Protein AF-A0A925GCM4-F1 (afdb_monomer_lite)

Sequence (180 aa):
MIRFHQLILAVLLLAPFASIGQNNTKLWYKKPAKVWTEALPVGNGRLGAMIFGGVNEELIQLNEGTYWTGGPVRTNVNPKAYENLLLAREALFKDENYIQANEYAKKMQGYYSESYLPLGDLMISQKFQASEPTAYYRDLDIKDAISTTRFTIDGTEFTRQIISSAPDQVIVIRLTASKP

Radius of gyration: 29.9 Å; chains: 1; bounding box: 63×82×67 Å

Foldseek 3Di:
DDDPPPVVVPPVPPPPPPPPPPPAQKDKDQDFAPDQVPFDWADQVAKIWTWRQDDQKTKIWIFGNPAWDDDDDDPCQQPCLVVLPVVLVCCVPPVVNNVRSVVSNVSNDGDDDIDGDGPGMDMDGHDDPPFDWPPWMWIQRNVVRKTKTWTDDPNKIKIWIWHQDNVVRDIDIDIDIPPD

Structure (mmCIF, N/CA/C/O backbone):
data_AF-A0A925GCM4-F1
#
_entry.id   AF-A0A925GCM4-F1
#
loop_
_atom_site.group_PDB
_atom_site.id
_atom_site.type_symbol
_atom_site.label_atom_id
_atom_site.label_alt_id
_atom_site.label_comp_id
_atom_site.label_asym_id
_atom_site.label_entity_id
_atom_site.label_seq_id
_atom_site.pdbx_PDB_ins_code
_atom_site.Cartn_x
_atom_site.Cartn_y
_atom_site.Cartn_z
_atom_site.occupancy
_atom_site.B_iso_or_equiv
_atom_site.auth_seq_id
_atom_site.auth_comp_id
_atom_site.auth_asym_id
_atom_site.auth_atom_id
_atom_site.pdbx_PDB_model_num
ATOM 1 N N . MET A 1 1 ? 17.510 -69.816 23.867 1.00 47.31 1 MET A N 1
ATOM 2 C CA . MET A 1 1 ? 17.179 -68.775 24.867 1.00 47.31 1 MET A CA 1
ATOM 3 C C . MET A 1 1 ? 17.634 -67.420 24.340 1.00 47.31 1 MET A C 1
ATOM 5 O O . MET A 1 1 ? 18.768 -67.028 24.571 1.00 47.31 1 MET A O 1
ATOM 9 N N . ILE A 1 2 ? 16.774 -66.742 23.578 1.00 45.25 2 ILE A N 1
ATOM 10 C CA . ILE A 1 2 ? 17.005 -65.378 23.082 1.00 45.25 2 ILE A CA 1
ATOM 11 C C . ILE A 1 2 ? 16.164 -64.456 23.970 1.00 45.25 2 ILE A C 1
ATOM 13 O O . ILE A 1 2 ? 14.980 -64.704 24.190 1.00 45.25 2 ILE A O 1
ATOM 17 N N . ARG A 1 3 ? 16.823 -63.478 24.593 1.00 48.44 3 ARG A N 1
ATOM 18 C CA . ARG A 1 3 ? 16.287 -62.666 25.691 1.00 48.44 3 ARG A CA 1
ATOM 19 C C . ARG A 1 3 ? 15.195 -61.714 25.187 1.00 48.44 3 ARG A C 1
ATOM 21 O O . ARG A 1 3 ? 15.481 -60.779 24.450 1.00 48.44 3 ARG A O 1
ATOM 28 N N . PHE A 1 4 ? 13.973 -61.899 25.685 1.00 51.59 4 PHE A N 1
ATOM 29 C CA . PHE A 1 4 ? 12.771 -61.082 25.432 1.00 51.59 4 PHE A CA 1
ATOM 30 C C . PHE A 1 4 ? 12.860 -59.603 25.879 1.00 51.59 4 PHE A C 1
ATOM 32 O O . PHE A 1 4 ? 11.887 -58.868 25.770 1.00 51.59 4 PHE A O 1
ATOM 39 N N . HIS A 1 5 ? 14.003 -59.138 26.393 1.00 46.66 5 HIS A N 1
ATOM 40 C CA . HIS A 1 5 ? 14.156 -57.787 26.952 1.00 46.66 5 HIS A CA 1
ATOM 41 C C . HIS A 1 5 ? 14.619 -56.731 25.936 1.00 46.66 5 HIS A C 1
ATOM 43 O O . HIS A 1 5 ? 14.653 -55.554 26.275 1.00 46.66 5 HIS A O 1
ATOM 49 N N . GLN A 1 6 ? 14.956 -57.110 24.697 1.00 48.75 6 GLN A N 1
ATOM 50 C CA . GLN A 1 6 ? 15.382 -56.137 23.679 1.00 48.75 6 GLN A CA 1
ATOM 51 C C . GLN A 1 6 ? 14.256 -55.629 22.766 1.00 48.75 6 GLN A C 1
ATOM 53 O O . GLN A 1 6 ? 14.472 -54.665 22.040 1.00 48.75 6 GLN A O 1
ATOM 58 N N . LEU A 1 7 ? 13.042 -56.193 22.831 1.00 45.69 7 LEU A N 1
ATOM 59 C CA . LEU A 1 7 ? 11.934 -55.743 21.973 1.00 45.69 7 LEU A CA 1
ATOM 60 C C . LEU A 1 7 ? 11.112 -54.569 22.531 1.00 45.69 7 LEU A C 1
ATOM 62 O O . LEU A 1 7 ? 10.393 -53.932 21.769 1.00 45.69 7 LEU A O 1
ATOM 66 N N . ILE A 1 8 ? 11.232 -54.231 23.820 1.00 47.00 8 ILE A N 1
ATOM 67 C CA . ILE A 1 8 ? 10.492 -53.092 24.403 1.00 47.00 8 ILE A CA 1
ATOM 68 C C . ILE A 1 8 ? 11.180 -51.748 24.093 1.00 47.00 8 ILE A C 1
ATOM 70 O O . ILE A 1 8 ? 10.537 -50.702 24.115 1.00 47.00 8 ILE A O 1
ATOM 74 N N . LEU A 1 9 ? 12.460 -51.757 23.703 1.00 41.31 9 LEU A N 1
ATOM 75 C CA . LEU A 1 9 ? 13.199 -50.528 23.394 1.00 41.31 9 LEU A CA 1
ATOM 76 C C . LEU A 1 9 ? 12.973 -50.000 21.964 1.00 41.31 9 LEU A C 1
ATOM 78 O O . LEU A 1 9 ? 13.339 -48.866 21.672 1.00 41.31 9 LEU A O 1
ATOM 82 N N . ALA A 1 10 ? 12.364 -50.790 21.073 1.00 45.44 10 ALA A N 1
ATOM 83 C CA . ALA A 1 10 ? 12.209 -50.430 19.659 1.00 45.44 10 ALA A CA 1
ATOM 84 C C . ALA A 1 10 ? 10.888 -49.705 19.326 1.00 45.44 10 ALA A C 1
ATOM 86 O O . ALA A 1 10 ? 10.759 -49.147 18.240 1.00 45.44 10 ALA A O 1
ATOM 87 N N . VAL A 1 11 ? 9.913 -49.671 20.243 1.00 47.56 11 VAL A N 1
ATOM 88 C CA . VAL A 1 11 ? 8.584 -49.069 19.986 1.00 47.56 11 VAL A CA 1
ATOM 89 C C . VAL A 1 11 ? 8.509 -47.592 20.413 1.00 47.56 11 VAL A C 1
ATOM 91 O O . VAL A 1 11 ? 7.616 -46.867 19.990 1.00 47.56 11 VAL A O 1
ATOM 94 N N . LEU A 1 12 ? 9.488 -47.092 21.174 1.00 47.88 12 LEU A N 1
ATOM 95 C CA . LEU A 1 12 ? 9.522 -45.699 21.649 1.00 47.88 12 LEU A CA 1
ATOM 96 C C . LEU A 1 12 ? 10.181 -44.699 20.678 1.00 47.88 12 LEU A C 1
ATOM 98 O O . LEU A 1 12 ? 10.175 -43.504 20.952 1.00 47.88 12 LEU A O 1
ATOM 102 N N . LEU A 1 13 ? 10.716 -45.155 19.539 1.00 49.91 13 LEU A N 1
ATOM 103 C CA . LEU A 1 13 ? 11.436 -44.307 18.570 1.00 49.91 13 LEU A CA 1
ATOM 104 C C . LEU A 1 13 ? 10.635 -43.956 17.302 1.00 49.91 13 LEU A C 1
ATOM 106 O O . LEU A 1 13 ? 11.161 -43.292 16.414 1.00 49.91 13 LEU A O 1
ATOM 110 N N . LEU A 1 14 ? 9.362 -44.356 17.224 1.00 55.25 14 LEU A N 1
ATOM 111 C CA . LEU A 1 14 ? 8.458 -44.055 16.103 1.00 55.25 14 LEU A CA 1
ATOM 112 C C . LEU A 1 14 ? 7.230 -43.245 16.544 1.00 55.25 14 LEU A C 1
ATOM 114 O O . LEU A 1 14 ? 6.155 -43.371 15.964 1.00 55.25 14 LEU A O 1
ATOM 118 N N . ALA A 1 15 ? 7.371 -42.390 17.558 1.00 59.59 15 ALA A N 1
ATOM 119 C CA . ALA A 1 15 ? 6.425 -41.293 17.705 1.00 59.59 15 ALA A CA 1
ATOM 120 C C . ALA A 1 15 ? 6.713 -40.298 16.568 1.00 59.59 15 ALA A C 1
ATOM 122 O O . ALA A 1 15 ? 7.814 -39.738 16.537 1.00 59.59 15 ALA A O 1
ATOM 123 N N . PRO A 1 16 ? 5.790 -40.071 15.615 1.00 60.47 16 PRO A N 1
ATOM 124 C CA . PRO A 1 16 ? 5.959 -38.968 14.693 1.00 60.47 16 PRO A CA 1
ATOM 125 C C . PRO A 1 16 ? 5.988 -37.704 15.549 1.00 60.47 16 PRO A C 1
ATOM 127 O O . PRO A 1 16 ? 5.003 -37.364 16.206 1.00 60.47 16 PRO A O 1
ATOM 130 N N . PHE A 1 17 ? 7.125 -37.012 15.562 1.00 61.59 17 PHE A N 1
ATOM 131 C CA . PHE A 1 17 ? 7.136 -35.603 15.914 1.00 61.59 17 PHE A CA 1
ATOM 132 C C . PHE A 1 17 ? 6.250 -34.916 14.878 1.00 61.59 17 PHE A C 1
ATOM 134 O O . PHE A 1 17 ? 6.703 -34.548 13.796 1.00 61.59 17 PHE A O 1
ATOM 141 N N . ALA A 1 18 ? 4.960 -34.792 15.182 1.00 61.06 18 ALA A N 1
ATOM 142 C CA . ALA A 1 18 ? 4.115 -33.830 14.517 1.00 61.06 18 ALA A CA 1
ATOM 143 C C . ALA A 1 18 ? 4.741 -32.474 14.837 1.00 61.06 18 ALA A C 1
ATOM 145 O O . ALA A 1 18 ? 4.596 -31.947 15.940 1.00 61.06 18 ALA A O 1
ATOM 146 N N . SER A 1 19 ? 5.526 -31.956 13.896 1.00 59.16 19 SER A N 1
ATOM 147 C CA . SER A 1 19 ? 5.911 -30.559 13.909 1.00 59.16 19 SER A CA 1
ATOM 148 C C . SER A 1 19 ? 4.603 -29.779 13.878 1.00 59.16 19 SER A C 1
ATOM 150 O O . SER A 1 19 ? 3.920 -29.728 12.856 1.00 59.16 19 SER A O 1
ATOM 152 N N . ILE A 1 20 ? 4.198 -29.242 15.028 1.00 61.81 20 ILE A N 1
ATOM 153 C CA . ILE A 1 20 ? 3.174 -28.208 15.071 1.00 61.81 20 ILE A CA 1
ATOM 154 C C . ILE A 1 20 ? 3.858 -27.000 14.442 1.00 61.81 20 ILE A C 1
ATOM 156 O O . ILE A 1 20 ? 4.575 -26.253 15.110 1.00 61.81 20 ILE A O 1
ATOM 160 N N . GLY A 1 21 ? 3.709 -26.873 13.124 1.00 60.75 21 GLY A N 1
ATOM 161 C CA . GLY A 1 21 ? 4.085 -25.669 12.406 1.00 60.75 21 GLY A CA 1
ATOM 162 C C . GLY A 1 21 ? 3.405 -24.463 13.052 1.00 60.75 21 GLY A C 1
ATOM 163 O O . GLY A 1 21 ? 2.360 -24.583 13.694 1.00 60.75 21 GLY A O 1
ATOM 164 N N . GLN A 1 22 ? 4.021 -23.294 12.922 1.00 60.47 22 GLN A N 1
ATOM 165 C CA . GLN A 1 22 ? 3.493 -22.053 13.475 1.00 60.47 22 GLN A CA 1
ATOM 166 C C . GLN A 1 22 ? 2.078 -21.800 12.914 1.00 60.47 22 GLN A C 1
ATOM 168 O O . GLN A 1 22 ? 1.917 -21.332 11.795 1.00 60.47 22 GLN A O 1
ATOM 173 N N . ASN A 1 23 ? 1.041 -22.094 13.703 1.00 64.38 23 ASN A N 1
ATOM 174 C CA . ASN A 1 23 ? -0.367 -21.865 13.344 1.00 64.38 23 ASN A CA 1
ATOM 175 C C . ASN A 1 23 ? -0.765 -20.379 13.398 1.00 64.38 23 ASN A C 1
ATOM 177 O O . ASN A 1 23 ? -1.948 -20.049 13.352 1.00 64.38 23 ASN A O 1
ATOM 181 N N . ASN A 1 24 ? 0.204 -19.476 13.568 1.00 78.25 24 ASN A N 1
ATOM 182 C CA . ASN A 1 24 ? -0.060 -18.058 13.722 1.00 78.25 24 ASN A CA 1
ATOM 183 C C . ASN A 1 24 ? 0.153 -17.340 12.388 1.00 78.25 24 ASN A C 1
ATOM 185 O O . ASN A 1 24 ? 1.271 -16.965 12.048 1.00 78.25 24 ASN A O 1
ATOM 189 N N . THR A 1 25 ? -0.935 -17.137 11.650 1.00 93.31 25 THR A N 1
ATOM 190 C CA . THR A 1 25 ? -0.981 -16.403 10.375 1.00 93.31 25 THR A CA 1
ATOM 191 C C . THR A 1 25 ? -1.114 -14.894 10.566 1.00 93.31 25 THR A C 1
ATOM 193 O O . THR A 1 25 ? -1.480 -14.187 9.631 1.00 93.31 25 THR A O 1
ATOM 196 N N . LYS A 1 26 ? -0.844 -14.379 11.772 1.00 96.06 26 LYS A N 1
ATOM 197 C CA . LYS A 1 26 ? -1.085 -12.979 12.117 1.00 96.06 26 LYS A CA 1
ATOM 198 C C . LYS A 1 26 ? 0.197 -12.175 12.240 1.00 96.06 26 LYS A C 1
ATOM 200 O O . LYS A 1 26 ? 1.068 -12.494 13.052 1.00 96.06 26 LYS A O 1
ATOM 205 N N . LEU A 1 27 ? 0.240 -11.057 11.526 1.00 97.38 27 LEU A N 1
ATOM 206 C CA . LEU A 1 27 ? 1.144 -9.945 11.817 1.00 97.38 27 LEU A CA 1
ATOM 207 C C . LEU A 1 27 ? 0.432 -9.028 12.806 1.00 97.38 27 LEU A C 1
ATOM 209 O O . LEU A 1 27 ? -0.657 -8.563 12.493 1.00 97.38 27 LEU A O 1
ATOM 213 N N . TRP A 1 28 ? 0.991 -8.783 13.994 1.00 97.75 28 TRP A N 1
ATOM 214 C CA . TRP A 1 28 ? 0.280 -8.048 15.045 1.00 97.75 28 TRP A CA 1
ATOM 215 C C . TRP A 1 28 ? 1.169 -7.079 15.823 1.00 97.75 28 TRP A C 1
ATOM 217 O O . TRP A 1 28 ? 2.368 -7.299 15.995 1.00 97.75 28 TRP A O 1
ATOM 227 N N . TYR A 1 29 ? 0.554 -6.007 16.325 1.00 98.38 29 TYR A N 1
ATOM 228 C CA . TYR A 1 29 ? 1.237 -4.889 16.971 1.00 98.38 29 TYR A CA 1
ATOM 229 C C . TYR A 1 29 ? 0.404 -4.317 18.123 1.00 98.38 29 TYR A C 1
ATOM 231 O O . TYR A 1 29 ? -0.826 -4.354 18.115 1.00 98.38 29 TYR A O 1
ATOM 239 N N . LYS A 1 30 ? 1.089 -3.739 19.118 1.00 98.12 30 LYS A N 1
ATOM 240 C CA . LYS A 1 30 ? 0.467 -3.086 20.289 1.00 98.12 30 LYS A CA 1
ATOM 241 C C . LYS A 1 30 ? 0.412 -1.561 20.186 1.00 98.12 30 LYS A C 1
ATOM 243 O O . LYS A 1 30 ? 0.131 -0.897 21.179 1.00 98.12 30 LYS A O 1
ATOM 248 N N . LYS A 1 31 ? 0.738 -0.998 19.021 1.00 97.75 31 LYS A N 1
ATOM 249 C CA . LYS A 1 31 ? 0.710 0.446 18.759 1.00 97.75 31 LYS A CA 1
ATOM 250 C C . LYS A 1 31 ? 0.257 0.721 17.317 1.00 97.75 31 LYS A C 1
ATOM 252 O O . LYS A 1 31 ? 0.529 -0.122 16.449 1.00 97.75 31 LYS A O 1
ATOM 257 N N . PRO A 1 32 ? -0.390 1.871 17.059 1.00 98.19 32 PRO A N 1
ATOM 258 C CA . PRO A 1 32 ? -0.653 2.342 15.702 1.00 98.19 32 PRO A CA 1
ATOM 259 C C . PRO A 1 32 ? 0.636 2.493 14.891 1.00 98.19 32 PRO A C 1
ATOM 261 O O . PRO A 1 32 ? 1.706 2.722 15.463 1.00 98.19 32 PRO A O 1
ATOM 264 N N . ALA A 1 33 ? 0.524 2.372 13.570 1.00 98.44 33 ALA A N 1
ATOM 265 C CA . ALA A 1 33 ? 1.600 2.705 12.646 1.00 98.44 33 ALA A CA 1
ATOM 266 C C . ALA A 1 33 ? 1.878 4.215 12.675 1.00 98.44 33 ALA A C 1
ATOM 268 O O . ALA A 1 33 ? 0.950 5.026 12.691 1.00 98.44 33 ALA A O 1
ATOM 269 N N . LYS A 1 34 ? 3.156 4.594 12.666 1.00 97.69 34 LYS A N 1
ATOM 270 C CA . LYS A 1 34 ? 3.605 5.990 12.532 1.00 97.69 34 LYS A CA 1
ATOM 271 C C . LYS A 1 34 ? 4.082 6.319 11.125 1.00 97.69 34 LYS A C 1
ATOM 273 O O . LYS A 1 34 ? 4.068 7.479 10.728 1.00 97.69 34 LYS A O 1
ATOM 278 N N . VAL A 1 35 ? 4.540 5.305 10.399 1.00 98.12 35 VAL A N 1
ATOM 279 C CA . VAL A 1 35 ? 5.049 5.415 9.032 1.00 98.12 35 VAL A CA 1
ATOM 280 C C . VAL A 1 35 ? 4.430 4.335 8.159 1.00 98.12 35 VAL A C 1
ATOM 282 O O . VAL A 1 35 ? 3.982 3.300 8.649 1.00 98.12 35 VAL A O 1
ATOM 285 N N . TRP A 1 36 ? 4.439 4.566 6.849 1.00 98.12 36 TRP A N 1
ATOM 286 C CA . TRP A 1 36 ? 3.795 3.691 5.871 1.00 98.12 36 TRP A CA 1
ATOM 287 C C . TRP A 1 36 ? 4.227 2.224 5.958 1.00 98.12 36 TRP A C 1
ATOM 289 O O . TRP A 1 36 ? 3.401 1.323 5.881 1.00 98.12 36 TRP A O 1
ATOM 299 N N . THR A 1 37 ? 5.518 1.974 6.179 1.00 97.88 37 THR A N 1
ATOM 300 C CA . THR A 1 37 ? 6.085 0.619 6.260 1.00 97.88 37 THR A CA 1
ATOM 301 C C . THR A 1 37 ? 5.638 -0.170 7.494 1.00 97.88 37 THR A C 1
ATOM 303 O O . THR A 1 37 ? 5.889 -1.369 7.570 1.00 97.88 37 THR A O 1
ATOM 306 N N . GLU A 1 38 ? 4.976 0.476 8.457 1.00 98.44 38 GLU A N 1
ATOM 307 C CA . GLU A 1 38 ? 4.354 -0.176 9.613 1.00 98.44 38 GLU A CA 1
ATOM 308 C C . GLU A 1 38 ? 2.855 -0.446 9.402 1.00 98.44 38 GLU A C 1
ATOM 310 O O . GLU A 1 38 ? 2.253 -1.177 10.199 1.00 98.44 38 GLU A O 1
ATOM 315 N N . ALA A 1 39 ? 2.235 0.160 8.384 1.00 98.56 39 ALA A N 1
ATOM 316 C CA . ALA A 1 39 ? 0.828 -0.038 8.059 1.00 98.56 39 ALA A CA 1
ATOM 317 C C . ALA A 1 39 ? 0.595 -1.438 7.470 1.00 98.56 39 ALA A C 1
ATOM 319 O O . ALA A 1 39 ? 1.502 -2.073 6.930 1.00 98.56 39 ALA A O 1
ATOM 320 N N . LEU A 1 40 ? -0.625 -1.947 7.621 1.00 98.69 40 LEU A N 1
ATOM 321 C CA . LEU A 1 40 ? -0.973 -3.308 7.214 1.00 98.69 40 LEU A CA 1
ATOM 322 C C . LEU A 1 40 ? -1.712 -3.305 5.872 1.00 98.69 40 LEU A C 1
ATOM 324 O O . LEU A 1 40 ? -2.711 -2.594 5.761 1.00 98.69 40 LEU A O 1
ATOM 328 N N . PRO A 1 41 ? -1.260 -4.082 4.871 1.00 98.44 41 PRO A N 1
ATOM 329 C CA . PRO A 1 41 ? -1.911 -4.137 3.570 1.00 98.44 41 PRO A CA 1
ATOM 330 C C . PRO A 1 41 ? -3.122 -5.077 3.561 1.00 98.44 41 PRO A C 1
ATOM 332 O O . PRO A 1 41 ? -3.062 -6.193 4.075 1.00 98.44 41 PRO A O 1
ATOM 335 N N . VAL A 1 42 ? -4.181 -4.672 2.865 1.00 98.56 42 VAL A N 1
ATOM 336 C CA . VAL A 1 42 ? -5.225 -5.569 2.340 1.00 98.56 42 VAL A CA 1
ATOM 337 C C . VAL A 1 42 ? -5.413 -5.302 0.851 1.00 98.56 42 VAL A C 1
ATOM 339 O O . VAL A 1 42 ? -5.231 -4.173 0.391 1.00 98.56 42 VAL A O 1
ATOM 342 N N . GLY A 1 43 ? -5.791 -6.318 0.077 1.00 98.31 43 GLY A N 1
ATOM 343 C CA . GLY A 1 43 ? -5.993 -6.140 -1.356 1.00 98.31 43 GLY A CA 1
ATOM 344 C C . GLY A 1 43 ? -6.728 -7.293 -2.022 1.00 98.31 43 GLY A C 1
ATOM 345 O O . GLY A 1 43 ? -6.658 -8.428 -1.563 1.00 98.31 43 GLY A O 1
ATOM 346 N N . ASN A 1 44 ? -7.419 -6.987 -3.120 1.00 98.25 44 ASN A N 1
ATOM 347 C CA . ASN A 1 44 ? -8.192 -7.958 -3.899 1.00 98.25 44 ASN A CA 1
ATOM 348 C C . ASN A 1 44 ? -7.639 -8.185 -5.320 1.00 98.25 44 ASN A C 1
ATOM 350 O O . ASN A 1 44 ? -8.355 -8.643 -6.208 1.00 98.25 44 ASN A O 1
ATOM 354 N N . GLY A 1 45 ? -6.381 -7.801 -5.549 1.00 97.06 45 GLY A N 1
ATOM 355 C CA . GLY A 1 45 ? -5.724 -7.803 -6.860 1.00 97.06 45 GLY A CA 1
ATOM 356 C C . GLY A 1 45 ? -5.921 -6.516 -7.668 1.00 97.06 45 GLY A C 1
ATOM 357 O O . GLY A 1 45 ? -5.079 -6.211 -8.508 1.00 97.06 45 GLY A O 1
ATOM 358 N N . ARG A 1 46 ? -6.970 -5.730 -7.388 1.00 98.12 46 ARG A N 1
ATOM 359 C CA . ARG A 1 46 ? -7.231 -4.434 -8.037 1.00 98.12 46 ARG A CA 1
ATOM 360 C C . ARG A 1 46 ? -7.247 -3.273 -7.044 1.00 98.12 46 ARG A C 1
ATOM 362 O O . ARG A 1 46 ? -6.511 -2.313 -7.218 1.00 98.12 46 ARG A O 1
ATOM 369 N N . LEU A 1 47 ? -8.080 -3.357 -6.013 1.00 98.69 47 LEU A N 1
ATOM 370 C CA . LEU A 1 47 ? -8.182 -2.392 -4.924 1.00 98.69 47 LEU A CA 1
ATOM 371 C C . LEU A 1 47 ? -7.270 -2.805 -3.773 1.00 98.69 47 LEU A C 1
ATOM 373 O O . LEU A 1 47 ? -7.374 -3.933 -3.276 1.00 98.69 47 LEU A O 1
ATOM 377 N N . GLY A 1 48 ? -6.424 -1.879 -3.332 1.00 98.44 48 GLY A N 1
ATOM 378 C CA . GLY A 1 48 ? -5.528 -2.038 -2.192 1.00 98.44 48 GLY A CA 1
ATOM 379 C C . GLY A 1 48 ? -5.748 -0.957 -1.141 1.00 98.44 48 GLY A C 1
ATOM 380 O O . GLY A 1 48 ? -6.143 0.164 -1.466 1.00 98.44 48 GLY A O 1
ATOM 381 N N . ALA A 1 49 ? -5.480 -1.298 0.116 1.00 98.69 49 ALA A N 1
ATOM 382 C CA . ALA A 1 49 ? -5.466 -0.347 1.215 1.00 98.69 49 ALA A CA 1
ATOM 383 C C . ALA A 1 49 ? -4.326 -0.630 2.197 1.00 98.69 49 ALA A C 1
ATOM 385 O O . ALA A 1 49 ? -4.033 -1.789 2.489 1.00 98.69 49 ALA A O 1
ATOM 386 N N . MET A 1 50 ? -3.728 0.433 2.731 1.00 98.75 50 MET A N 1
ATOM 387 C CA . MET A 1 50 ? -2.738 0.398 3.809 1.00 98.75 50 MET A CA 1
ATOM 388 C C . MET A 1 50 ? -3.355 0.990 5.077 1.00 98.75 50 MET A C 1
ATOM 390 O O . MET A 1 50 ? -3.695 2.171 5.101 1.00 98.75 50 MET A O 1
ATOM 394 N N . ILE A 1 51 ? -3.513 0.166 6.116 1.00 98.81 51 ILE A N 1
ATOM 395 C CA . ILE A 1 51 ? -4.226 0.504 7.356 1.00 98.81 51 ILE A CA 1
ATOM 396 C C . ILE A 1 51 ? -3.234 0.900 8.453 1.00 98.81 51 ILE A C 1
ATOM 398 O O . ILE A 1 51 ? -2.373 0.095 8.832 1.00 98.81 51 ILE A O 1
ATOM 402 N N . PHE A 1 52 ? -3.376 2.106 9.009 1.00 98.81 52 PHE A N 1
ATOM 403 C CA . PHE A 1 52 ? -2.464 2.617 10.038 1.00 98.81 52 PHE A CA 1
ATOM 404 C C . PHE A 1 52 ? -2.878 2.213 11.459 1.00 98.81 52 PHE A C 1
ATOM 406 O O . PHE A 1 52 ? -2.017 1.979 12.314 1.00 98.81 52 PHE A O 1
ATOM 413 N N . GLY A 1 53 ? -4.174 2.080 11.736 1.00 98.31 53 GLY A N 1
ATOM 414 C CA . GLY A 1 53 ? -4.673 1.652 13.045 1.00 98.31 53 GLY A CA 1
ATOM 415 C C . GLY A 1 53 ? -4.782 2.783 14.077 1.00 98.31 53 GLY A C 1
ATOM 416 O O . GLY A 1 53 ? -4.744 2.503 15.275 1.00 98.31 53 GLY A O 1
ATOM 417 N N . GLY A 1 54 ? -4.861 4.054 13.678 1.00 97.44 54 GLY A N 1
ATOM 418 C CA . GLY A 1 54 ? -4.897 5.196 14.607 1.00 97.44 54 GLY A CA 1
ATOM 419 C C . GLY A 1 54 ? -6.206 5.294 15.401 1.00 97.44 54 GLY A C 1
ATOM 420 O O . GLY A 1 54 ? -7.275 5.012 14.877 1.00 97.44 54 GLY A O 1
ATOM 421 N N . VAL A 1 55 ? -6.155 5.635 16.693 1.00 95.88 55 VAL A N 1
ATOM 422 C CA . VAL A 1 55 ? -7.340 5.577 17.579 1.00 95.88 55 VAL A CA 1
ATOM 423 C C . VAL A 1 55 ? -8.362 6.662 17.226 1.00 95.88 55 VAL A C 1
ATOM 425 O O . VAL A 1 55 ? -9.448 6.343 16.750 1.00 95.88 55 VAL A O 1
ATOM 428 N N . ASN A 1 56 ? -8.010 7.933 17.431 1.00 94.38 56 ASN A N 1
ATOM 429 C CA . ASN A 1 56 ? -8.889 9.076 17.166 1.00 94.38 56 ASN A CA 1
ATOM 430 C C . ASN A 1 56 ? -8.910 9.453 15.682 1.00 94.38 56 ASN A C 1
ATOM 432 O O . ASN A 1 56 ? -9.934 9.884 15.164 1.00 94.38 56 ASN A O 1
ATOM 436 N N . GLU A 1 57 ? -7.775 9.292 15.010 1.00 96.00 57 GLU A N 1
ATOM 437 C CA . GLU A 1 57 ? -7.605 9.576 13.589 1.00 96.00 57 GLU A CA 1
ATOM 438 C C . GLU A 1 57 ? -7.023 8.334 12.927 1.00 96.00 57 GLU A C 1
ATOM 440 O O . GLU A 1 57 ? -5.871 7.968 13.160 1.00 96.00 57 GLU A O 1
ATOM 445 N N . GLU A 1 58 ? -7.849 7.642 12.153 1.00 98.19 58 GLU A N 1
ATOM 446 C CA . GLU A 1 58 ? -7.426 6.506 11.344 1.00 98.19 58 GLU A CA 1
ATOM 447 C C . GLU A 1 58 ? -7.143 6.965 9.920 1.00 98.19 58 GLU A C 1
ATOM 449 O O . GLU A 1 58 ? -8.020 7.531 9.268 1.00 98.19 58 GLU A O 1
ATOM 454 N N . LEU A 1 59 ? -5.943 6.642 9.438 1.00 98.69 59 LEU A N 1
ATOM 455 C CA . LEU A 1 59 ? -5.520 6.858 8.065 1.00 98.69 59 LEU A CA 1
ATOM 456 C C . LEU A 1 59 ? -5.525 5.527 7.312 1.00 98.69 59 LEU A C 1
ATOM 458 O O . LEU A 1 59 ? -4.771 4.611 7.640 1.00 98.69 59 LEU A O 1
ATOM 462 N N . ILE A 1 60 ? -6.320 5.456 6.251 1.00 98.75 60 ILE A N 1
ATOM 463 C CA . ILE A 1 60 ? -6.316 4.340 5.309 1.00 98.75 60 ILE A CA 1
ATOM 464 C C . ILE A 1 60 ? -5.893 4.887 3.954 1.00 98.75 60 ILE A C 1
ATOM 466 O O . ILE A 1 60 ? -6.641 5.631 3.323 1.00 98.75 60 ILE A O 1
ATOM 470 N N . GLN A 1 61 ? -4.705 4.515 3.490 1.00 98.69 61 GLN A N 1
ATOM 471 C CA . GLN A 1 61 ? -4.250 4.926 2.161 1.00 98.69 61 GLN A CA 1
ATOM 472 C C . GLN A 1 61 ? -4.739 3.942 1.114 1.00 98.69 61 GLN A C 1
ATOM 474 O O . GLN A 1 61 ? -4.636 2.733 1.314 1.00 98.69 61 GLN A O 1
ATOM 479 N N . LEU A 1 62 ? -5.275 4.456 0.016 1.00 98.75 62 LEU A N 1
ATOM 480 C CA . LEU A 1 62 ? -5.961 3.692 -1.014 1.00 98.75 62 LEU A CA 1
ATOM 481 C C . LEU A 1 62 ? -5.133 3.622 -2.295 1.00 98.75 62 LEU A C 1
ATOM 483 O O . LEU A 1 62 ? -4.457 4.572 -2.697 1.00 98.75 62 LEU A O 1
ATOM 487 N N . ASN A 1 63 ? -5.274 2.496 -2.983 1.00 98.62 63 ASN A N 1
ATOM 488 C CA . ASN A 1 63 ? -4.661 2.232 -4.273 1.00 98.62 63 ASN A CA 1
ATOM 489 C C . ASN A 1 63 ? -5.631 1.480 -5.196 1.00 98.62 63 ASN A C 1
ATOM 491 O O . ASN A 1 63 ? -6.445 0.668 -4.750 1.00 98.62 63 ASN A O 1
ATOM 495 N N . GLU A 1 64 ? -5.515 1.735 -6.499 1.00 98.44 64 GLU A N 1
ATOM 496 C CA . GLU A 1 64 ? -6.232 1.032 -7.570 1.00 98.44 64 GLU A CA 1
ATOM 497 C C . GLU A 1 64 ? -5.199 0.601 -8.620 1.00 98.44 64 GLU A C 1
ATOM 499 O O . GLU A 1 64 ? -4.345 1.403 -8.990 1.00 98.44 64 GLU A O 1
ATOM 504 N N . GLY A 1 65 ? -5.193 -0.667 -9.038 1.00 97.31 65 GLY A N 1
ATOM 505 C CA . GLY A 1 65 ? -4.096 -1.273 -9.809 1.00 97.31 65 GLY A CA 1
ATOM 506 C C . GLY A 1 65 ? -3.855 -0.687 -11.208 1.00 97.31 65 GLY A C 1
ATOM 507 O O . GLY A 1 65 ? -2.788 -0.893 -11.786 1.00 97.31 65 GLY A O 1
ATOM 508 N N . THR A 1 66 ? -4.812 0.066 -11.744 1.00 96.69 66 THR A N 1
ATOM 509 C CA . THR A 1 66 ? -4.772 0.701 -13.069 1.00 96.69 66 THR A CA 1
ATOM 510 C C . THR A 1 66 ? -4.611 2.221 -13.007 1.00 96.69 66 THR A C 1
ATOM 512 O O . THR A 1 66 ? -4.550 2.871 -14.050 1.00 96.69 66 THR A O 1
ATOM 515 N N . TYR A 1 67 ? -4.442 2.799 -11.814 1.00 97.75 67 TYR A N 1
ATOM 516 C CA . TYR A 1 67 ? -4.241 4.237 -11.646 1.00 97.75 67 TYR A CA 1
ATOM 517 C C . TYR A 1 67 ? -2.773 4.651 -11.863 1.00 97.75 67 TYR A C 1
ATOM 519 O O . TYR A 1 67 ? -1.937 4.583 -10.961 1.00 97.75 67 TYR A O 1
ATOM 527 N N . TRP A 1 68 ? -2.461 5.064 -13.092 1.00 97.50 68 TRP A N 1
ATOM 528 C CA . TRP A 1 68 ? -1.118 5.439 -13.552 1.00 97.50 68 TRP A CA 1
ATOM 529 C C . TRP A 1 68 ? -1.121 6.817 -14.223 1.00 97.50 68 TRP A C 1
ATOM 531 O O . TRP A 1 68 ? -2.159 7.287 -14.692 1.00 97.50 68 TRP A O 1
ATOM 541 N N . THR A 1 69 ? 0.047 7.462 -14.292 1.00 96.19 69 THR A N 1
ATOM 542 C CA . THR A 1 69 ? 0.237 8.662 -15.121 1.00 96.19 69 THR A CA 1
ATOM 543 C C . THR A 1 69 ? 0.209 8.333 -16.616 1.00 96.19 69 THR A C 1
ATOM 545 O O . THR A 1 69 ? 0.365 7.185 -17.032 1.00 96.19 69 THR A O 1
ATOM 548 N N . GLY A 1 70 ? 0.038 9.375 -17.432 1.00 92.69 70 GLY A N 1
ATOM 549 C CA . GLY A 1 70 ? 0.223 9.300 -18.877 1.00 92.69 70 GLY A CA 1
ATOM 550 C C . GLY A 1 70 ? -0.939 8.667 -19.633 1.00 92.69 70 GLY A C 1
ATOM 551 O O . GLY A 1 70 ? -2.109 8.898 -19.332 1.00 92.69 70 GLY A O 1
ATOM 552 N N . GLY A 1 71 ? -0.607 7.930 -20.691 1.00 89.56 71 GLY A N 1
ATOM 553 C CA . GLY A 1 71 ? -1.574 7.351 -21.617 1.00 89.56 71 GLY A CA 1
ATOM 554 C C . GLY A 1 71 ? -0.929 6.339 -22.564 1.00 89.56 71 GLY A C 1
ATOM 555 O O . GLY A 1 71 ? 0.205 5.914 -22.335 1.00 89.56 71 GLY A O 1
ATOM 556 N N . PRO A 1 72 ? -1.629 5.931 -23.637 1.00 89.19 72 PRO A N 1
ATOM 557 C CA . PRO A 1 72 ? -1.106 4.952 -24.582 1.00 89.19 72 PRO A CA 1
ATOM 558 C C . PRO A 1 72 ? 0.271 5.347 -25.133 1.00 89.19 72 PRO A C 1
ATOM 560 O O . PRO A 1 72 ? 0.444 6.424 -25.709 1.00 89.19 72 PRO A O 1
ATOM 563 N N . VAL A 1 73 ? 1.250 4.455 -24.977 1.00 85.12 73 VAL A N 1
ATOM 564 C CA . VAL A 1 73 ? 2.617 4.669 -25.464 1.00 85.12 73 VAL A CA 1
ATOM 565 C C . VAL A 1 73 ? 2.746 4.303 -26.942 1.00 85.12 73 VAL A C 1
ATOM 567 O O . VAL A 1 73 ? 2.068 3.413 -27.457 1.00 85.12 73 VAL A O 1
ATOM 570 N N . ARG A 1 74 ? 3.652 4.990 -27.646 1.00 82.44 74 ARG A N 1
ATOM 571 C CA . ARG A 1 74 ? 3.972 4.675 -29.045 1.00 82.44 74 ARG A CA 1
ATOM 572 C C . ARG A 1 74 ? 4.715 3.343 -29.131 1.00 82.44 74 ARG A C 1
ATOM 574 O O . ARG A 1 74 ? 5.638 3.103 -28.363 1.00 82.44 74 ARG A O 1
ATOM 581 N N . THR A 1 75 ? 4.386 2.525 -30.128 1.00 82.19 75 THR A N 1
ATOM 582 C CA . THR A 1 75 ? 5.071 1.245 -30.388 1.00 82.19 75 THR A CA 1
ATOM 583 C C . THR A 1 75 ? 6.506 1.423 -30.888 1.00 82.19 75 THR A C 1
ATOM 585 O O . THR A 1 75 ? 7.350 0.568 -30.643 1.00 82.19 75 THR A O 1
ATOM 588 N N . ASN A 1 76 ? 6.806 2.546 -31.551 1.00 87.00 76 ASN A N 1
ATOM 589 C CA . ASN A 1 76 ? 8.152 2.907 -31.992 1.00 87.00 76 ASN A CA 1
ATOM 590 C C . ASN A 1 76 ? 8.629 4.182 -31.280 1.00 87.00 76 ASN A C 1
ATOM 592 O O . ASN A 1 76 ? 8.457 5.294 -31.783 1.00 87.00 76 ASN A O 1
ATOM 596 N N . VAL A 1 77 ? 9.184 4.012 -30.076 1.00 89.56 77 VAL A N 1
ATOM 597 C CA . VAL A 1 77 ? 9.614 5.119 -29.200 1.00 89.56 77 VAL A CA 1
ATOM 598 C C . VAL A 1 77 ? 10.868 5.842 -29.697 1.00 89.56 77 VAL A C 1
ATOM 600 O O . VAL A 1 77 ? 11.042 7.020 -29.398 1.00 89.56 77 VAL A O 1
ATOM 603 N N . ASN A 1 78 ? 11.716 5.172 -30.482 1.00 93.75 78 ASN A N 1
ATOM 604 C CA . ASN A 1 78 ? 12.896 5.769 -31.101 1.00 93.75 78 ASN A CA 1
ATOM 605 C C . ASN A 1 78 ? 13.124 5.177 -32.506 1.00 93.75 78 ASN A C 1
ATOM 607 O O . ASN A 1 78 ? 13.900 4.230 -32.666 1.00 93.75 78 ASN A O 1
ATOM 611 N N . PRO A 1 79 ? 12.487 5.752 -33.546 1.00 93.06 79 PRO A N 1
ATOM 612 C CA . PRO A 1 79 ? 12.593 5.247 -34.914 1.00 93.06 79 PRO A CA 1
ATOM 613 C C . PRO A 1 79 ? 14.010 5.262 -35.493 1.00 93.06 79 PRO A C 1
ATOM 615 O O . PRO A 1 79 ? 14.271 4.535 -36.445 1.00 93.06 79 PRO A O 1
ATOM 618 N N . LYS A 1 80 ? 14.917 6.073 -34.935 1.00 93.44 80 LYS A N 1
ATOM 619 C CA . LYS A 1 80 ? 16.301 6.229 -35.407 1.00 93.44 80 LYS A CA 1
ATOM 620 C C . LYS A 1 80 ? 17.314 5.416 -34.599 1.00 93.44 80 LYS A C 1
ATOM 622 O O . LYS A 1 80 ? 18.513 5.506 -34.852 1.00 93.44 80 LYS A O 1
ATOM 627 N N . ALA A 1 81 ? 16.866 4.596 -33.646 1.00 95.44 81 ALA A N 1
ATOM 628 C CA . ALA A 1 81 ? 17.763 3.780 -32.830 1.00 95.44 81 ALA A CA 1
ATOM 629 C C . ALA A 1 81 ? 18.665 2.881 -33.696 1.00 95.44 81 ALA A C 1
ATOM 631 O O . ALA A 1 81 ? 19.870 2.797 -33.466 1.00 95.44 81 ALA A O 1
ATOM 632 N N . TYR A 1 82 ? 18.110 2.272 -34.749 1.00 95.38 82 TYR A N 1
ATOM 633 C CA . TYR A 1 82 ? 18.853 1.353 -35.616 1.00 95.38 82 TYR A CA 1
ATOM 634 C C . TYR A 1 82 ? 20.058 2.007 -36.317 1.00 95.38 82 TYR A C 1
ATOM 636 O O . TYR A 1 82 ? 21.043 1.316 -36.572 1.00 95.38 82 TYR A O 1
ATOM 644 N N . GLU A 1 83 ? 20.020 3.323 -36.574 1.00 97.38 83 GLU A N 1
ATOM 645 C CA . GLU A 1 83 ? 21.115 4.069 -37.215 1.00 97.38 83 GLU A CA 1
ATOM 646 C C . GLU A 1 83 ? 22.406 4.026 -36.375 1.00 97.38 83 GLU A C 1
ATOM 648 O O . GLU A 1 83 ? 23.505 4.129 -36.914 1.00 97.38 83 GLU A O 1
ATOM 653 N N . ASN A 1 84 ? 22.291 3.833 -35.056 1.00 97.81 84 ASN A N 1
ATOM 654 C CA . ASN A 1 84 ? 23.422 3.862 -34.126 1.00 97.81 84 ASN A CA 1
ATOM 655 C C . ASN A 1 84 ? 23.943 2.464 -33.751 1.00 97.81 84 ASN A C 1
ATOM 657 O O . ASN A 1 84 ? 25.000 2.359 -33.129 1.00 97.81 84 ASN A O 1
ATOM 661 N N . LEU A 1 85 ? 23.248 1.385 -34.135 1.00 97.75 85 LEU A N 1
ATOM 662 C CA . LEU A 1 85 ? 23.605 0.025 -33.717 1.00 97.75 85 LEU A CA 1
ATOM 663 C C . LEU A 1 85 ? 24.949 -0.432 -34.297 1.00 97.75 85 LEU A C 1
ATOM 665 O O . LEU A 1 85 ? 25.761 -1.020 -33.582 1.00 97.75 85 LEU A O 1
ATOM 669 N N . LEU A 1 86 ? 25.182 -0.175 -35.587 1.00 98.00 86 LEU A N 1
ATOM 670 C CA . LEU A 1 86 ? 26.447 -0.534 -36.230 1.00 98.00 86 LEU A CA 1
ATOM 671 C C . LEU A 1 86 ? 27.601 0.290 -35.650 1.00 98.00 86 LEU A C 1
ATOM 673 O O . LEU A 1 86 ? 28.611 -0.281 -35.252 1.00 98.00 86 LEU A O 1
ATOM 677 N N . LEU A 1 87 ? 27.397 1.602 -35.499 1.00 98.00 87 LEU A N 1
ATOM 678 C CA . LEU A 1 87 ? 28.389 2.522 -34.938 1.00 98.00 87 LEU A CA 1
ATOM 679 C C . LEU A 1 87 ? 28.795 2.134 -33.508 1.00 98.00 87 LEU A C 1
ATOM 681 O O . LEU A 1 87 ? 29.976 2.160 -33.169 1.00 98.00 87 LEU A O 1
ATOM 685 N N . ALA A 1 88 ? 27.833 1.719 -32.677 1.00 98.00 88 ALA A N 1
ATOM 686 C CA . ALA A 1 88 ? 28.113 1.229 -31.330 1.00 98.00 88 ALA A CA 1
ATOM 687 C C . ALA A 1 88 ? 28.954 -0.060 -31.341 1.00 98.00 88 ALA A C 1
ATOM 689 O O . ALA A 1 88 ? 29.876 -0.197 -30.538 1.00 98.00 88 ALA A O 1
ATOM 690 N N . ARG A 1 89 ? 28.654 -1.003 -32.247 1.00 98.12 89 ARG A N 1
ATOM 691 C CA . ARG A 1 89 ? 29.393 -2.272 -32.375 1.00 98.12 89 ARG A CA 1
ATOM 692 C C . ARG A 1 89 ? 30.818 -2.061 -32.876 1.00 98.12 89 ARG A C 1
ATOM 694 O O . ARG A 1 89 ? 31.728 -2.675 -32.332 1.00 98.12 89 ARG A O 1
ATOM 701 N N . GLU A 1 90 ? 31.013 -1.209 -33.878 1.00 98.38 90 GLU A N 1
ATOM 702 C CA . GLU A 1 90 ? 32.346 -0.897 -34.408 1.00 98.38 90 GLU A CA 1
ATOM 703 C C . GLU A 1 90 ? 33.212 -0.213 -33.347 1.00 98.38 90 GLU A C 1
ATOM 705 O O . GLU A 1 90 ? 34.304 -0.703 -33.054 1.00 98.38 90 GLU A O 1
ATOM 710 N N . ALA A 1 91 ? 32.679 0.816 -32.677 1.00 98.44 91 ALA A N 1
ATOM 711 C CA . ALA A 1 91 ? 33.387 1.495 -31.596 1.00 98.44 91 ALA A CA 1
ATOM 712 C C . ALA A 1 91 ? 33.787 0.534 -30.461 1.00 98.44 91 ALA A C 1
ATOM 714 O O . ALA A 1 91 ? 34.854 0.692 -29.879 1.00 98.44 91 ALA A O 1
ATOM 715 N N . LEU A 1 92 ? 32.957 -0.471 -30.153 1.00 98.06 92 LEU A N 1
ATOM 716 C CA . LEU A 1 92 ? 33.229 -1.445 -29.095 1.00 98.06 92 LEU A CA 1
ATOM 717 C C . LEU A 1 92 ? 34.250 -2.517 -29.502 1.00 98.06 92 LEU A C 1
ATOM 719 O O . LEU A 1 92 ? 35.180 -2.780 -28.748 1.00 98.06 92 LEU A O 1
ATOM 723 N N . PHE A 1 93 ? 34.051 -3.174 -30.648 1.00 98.06 93 PHE A N 1
ATOM 724 C CA . PHE A 1 93 ? 34.793 -4.392 -31.005 1.00 98.06 93 PHE A CA 1
ATOM 725 C C . PHE A 1 93 ? 35.999 -4.150 -31.904 1.00 98.06 93 PHE A C 1
ATOM 727 O O . PHE A 1 93 ? 36.913 -4.969 -31.917 1.00 98.06 93 PHE A O 1
ATOM 734 N N . LYS A 1 94 ? 35.980 -3.077 -32.698 1.00 97.81 94 LYS A N 1
ATOM 735 C CA . LYS A 1 94 ? 37.067 -2.753 -33.624 1.00 97.81 94 LYS A CA 1
ATOM 736 C C . LYS A 1 94 ? 37.993 -1.701 -33.033 1.00 97.81 94 LYS A C 1
ATOM 738 O O . LYS A 1 94 ? 39.206 -1.861 -33.099 1.00 97.81 94 LYS A O 1
ATOM 743 N N . ASP A 1 95 ? 37.408 -0.650 -32.468 1.00 97.44 95 ASP A N 1
ATOM 744 C CA . ASP A 1 95 ? 38.169 0.507 -31.992 1.00 97.44 95 ASP A CA 1
ATOM 745 C C . ASP A 1 95 ? 38.463 0.447 -30.482 1.00 97.44 95 ASP A C 1
ATOM 747 O O . ASP A 1 95 ? 39.197 1.293 -29.976 1.00 97.44 95 ASP A O 1
ATOM 751 N N . GLU A 1 96 ? 37.861 -0.511 -29.758 1.00 97.50 96 GLU A N 1
ATOM 752 C CA . GLU A 1 96 ? 37.927 -0.660 -28.290 1.00 97.50 96 GLU A CA 1
ATOM 753 C C . GLU A 1 96 ? 37.638 0.651 -27.523 1.00 97.50 96 GLU A C 1
ATOM 755 O O . GLU A 1 96 ? 38.077 0.877 -26.393 1.00 97.50 96 GLU A O 1
ATOM 760 N N . ASN A 1 97 ? 36.856 1.544 -28.133 1.00 98.25 97 ASN A N 1
ATOM 761 C CA . ASN A 1 97 ? 36.514 2.855 -27.610 1.00 98.25 97 ASN A CA 1
ATOM 762 C C . ASN A 1 97 ? 35.172 2.806 -26.869 1.00 98.25 97 ASN A C 1
ATOM 764 O O . ASN A 1 97 ? 34.108 3.154 -27.392 1.00 98.25 97 ASN A O 1
ATOM 768 N N . TYR A 1 98 ? 35.236 2.398 -25.603 1.00 97.81 98 TYR A N 1
ATOM 769 C CA . TYR A 1 98 ? 34.065 2.217 -24.739 1.00 97.81 98 TYR A CA 1
ATOM 770 C C . TYR A 1 98 ? 33.261 3.503 -24.501 1.00 97.81 98 TYR A C 1
ATOM 772 O O . TYR A 1 98 ? 32.035 3.450 -24.390 1.00 97.81 98 TYR A O 1
ATOM 780 N N . ILE A 1 99 ? 33.926 4.663 -24.446 1.00 98.31 99 ILE A N 1
ATOM 781 C CA . ILE A 1 99 ? 33.255 5.958 -24.260 1.00 98.31 99 ILE A CA 1
ATOM 782 C C . ILE A 1 99 ? 32.375 6.245 -25.477 1.00 98.31 99 ILE A C 1
ATOM 784 O O . ILE A 1 99 ? 31.186 6.527 -25.336 1.00 98.31 99 ILE A O 1
ATOM 788 N N . GLN A 1 100 ? 32.938 6.106 -26.677 1.00 97.88 100 GLN A N 1
ATOM 789 C CA . GLN A 1 100 ? 32.217 6.353 -27.920 1.00 97.88 100 GLN A CA 1
ATOM 790 C C . GLN A 1 100 ? 31.095 5.331 -28.153 1.00 97.88 100 GLN A C 1
ATOM 792 O O . GLN A 1 100 ? 29.999 5.709 -28.576 1.00 97.88 100 GLN A O 1
ATOM 797 N N . ALA A 1 101 ? 31.337 4.057 -27.834 1.00 98.12 101 ALA A N 1
ATOM 798 C CA . ALA A 1 101 ? 30.317 3.014 -27.886 1.00 98.12 101 ALA A CA 1
ATOM 799 C C . ALA A 1 101 ? 29.124 3.340 -26.969 1.00 98.12 101 ALA A C 1
ATOM 801 O O . ALA A 1 101 ? 27.971 3.211 -27.384 1.00 98.12 101 ALA A O 1
ATOM 802 N N . ASN A 1 102 ? 29.384 3.833 -25.754 1.00 98.12 102 ASN A N 1
ATOM 803 C CA . ASN A 1 102 ? 28.341 4.254 -24.819 1.00 98.12 102 ASN A CA 1
ATOM 804 C C . ASN A 1 102 ? 27.537 5.460 -25.338 1.00 98.12 102 ASN A C 1
ATOM 806 O O . ASN A 1 102 ? 26.313 5.485 -25.211 1.00 98.12 102 ASN A O 1
ATOM 810 N N . GLU A 1 103 ? 28.187 6.438 -25.974 1.00 98.12 103 GLU A N 1
ATOM 811 C CA . GLU A 1 103 ? 27.484 7.577 -26.582 1.00 98.12 103 GLU A CA 1
ATOM 812 C C . GLU A 1 103 ? 26.555 7.149 -27.729 1.00 98.12 103 GLU A C 1
ATOM 814 O O . GLU A 1 103 ? 25.439 7.660 -27.845 1.00 98.12 103 GLU A O 1
ATOM 819 N N . TYR A 1 104 ? 26.953 6.169 -28.547 1.00 98.06 104 TYR A N 1
ATOM 820 C CA . TYR A 1 104 ? 26.053 5.584 -29.547 1.00 98.06 104 TYR A CA 1
ATOM 821 C C . TYR A 1 104 ? 24.923 4.767 -28.909 1.00 98.06 104 TYR A C 1
ATOM 823 O O . TYR A 1 104 ? 23.781 4.858 -29.359 1.00 98.06 104 TYR A O 1
ATOM 831 N N . ALA A 1 105 ? 25.198 4.030 -27.830 1.00 97.19 105 ALA A N 1
ATOM 832 C CA . ALA A 1 105 ? 24.181 3.275 -27.100 1.00 97.19 105 ALA A CA 1
ATOM 833 C C . ALA A 1 105 ? 23.083 4.176 -26.511 1.00 97.19 105 ALA A C 1
ATOM 835 O O . ALA A 1 105 ? 21.899 3.860 -26.638 1.00 97.19 105 ALA A O 1
ATOM 836 N N . LYS A 1 106 ? 23.442 5.337 -25.948 1.00 96.75 106 LYS A N 1
ATOM 837 C CA . LYS A 1 106 ? 22.472 6.325 -25.438 1.00 96.75 106 LYS A CA 1
ATOM 838 C C . LYS A 1 106 ? 21.506 6.816 -26.517 1.00 96.75 106 LYS A C 1
ATOM 840 O O . LYS A 1 106 ? 20.321 6.986 -26.249 1.00 96.75 106 LYS A O 1
ATOM 845 N N . LYS A 1 107 ? 21.972 6.977 -27.760 1.00 96.75 107 LYS A N 1
ATOM 846 C CA . LYS A 1 107 ? 21.129 7.401 -28.895 1.00 96.75 107 LYS A CA 1
ATOM 847 C C . LYS A 1 107 ? 20.089 6.356 -29.313 1.00 96.75 107 LYS A C 1
ATOM 849 O O . LYS A 1 107 ? 19.188 6.684 -30.081 1.00 96.75 107 LYS A O 1
ATOM 854 N N . MET A 1 108 ? 20.195 5.122 -28.817 1.00 96.19 108 MET A N 1
ATOM 855 C CA . MET A 1 108 ? 19.228 4.045 -29.056 1.00 96.19 108 MET A CA 1
ATOM 856 C C . MET A 1 108 ? 18.148 3.937 -27.968 1.00 96.19 108 MET A C 1
ATOM 858 O O . MET A 1 108 ? 17.236 3.126 -28.101 1.00 96.19 108 MET A O 1
ATOM 862 N N . GLN A 1 109 ? 18.232 4.732 -26.897 1.00 94.31 109 GLN A N 1
ATOM 863 C CA . GLN A 1 109 ? 17.278 4.698 -25.784 1.00 94.31 109 GLN A CA 1
ATOM 864 C C . GLN A 1 109 ? 15.940 5.369 -26.144 1.00 94.31 109 GLN A C 1
ATOM 866 O O . GLN A 1 109 ? 15.838 6.106 -27.126 1.00 94.31 109 GLN A O 1
ATOM 871 N N . GLY A 1 110 ? 14.904 5.087 -25.350 1.00 91.25 110 GLY A N 1
ATOM 872 C CA . GLY A 1 110 ? 13.576 5.699 -25.450 1.00 91.25 110 GLY A CA 1
ATOM 873 C C . GLY A 1 110 ? 13.221 6.512 -24.203 1.00 91.25 110 GLY A C 1
ATOM 874 O O . GLY A 1 110 ? 14.081 6.822 -23.381 1.00 91.25 110 GLY A O 1
ATOM 875 N N . TYR A 1 111 ? 11.941 6.848 -24.061 1.00 89.88 111 TYR A N 1
ATOM 876 C CA . TYR A 1 111 ? 11.426 7.531 -22.873 1.00 89.88 111 TYR A CA 1
ATOM 877 C C . TYR A 1 111 ? 11.402 6.611 -21.644 1.00 89.88 111 TYR A C 1
ATOM 879 O O . TYR A 1 111 ? 11.313 5.389 -21.772 1.00 89.88 111 TYR A O 1
ATOM 887 N N . TYR A 1 112 ? 11.436 7.213 -20.453 1.00 90.94 112 TYR A N 1
ATOM 888 C CA . TYR A 1 112 ? 11.113 6.509 -19.212 1.00 90.94 112 TYR A CA 1
ATOM 889 C C . TYR A 1 112 ? 9.639 6.078 -19.198 1.00 90.94 112 TYR A C 1
ATOM 891 O O . TYR A 1 112 ? 8.805 6.673 -19.881 1.00 90.94 112 TYR A O 1
ATOM 899 N N . SER A 1 113 ? 9.331 5.030 -18.432 1.00 91.38 113 SER A N 1
ATOM 900 C CA . SER A 1 113 ? 7.958 4.562 -18.245 1.00 91.38 113 SER A CA 1
ATOM 901 C C . SER A 1 113 ? 7.135 5.536 -17.403 1.00 91.38 113 SER A C 1
ATOM 903 O O . SER A 1 113 ? 7.674 6.320 -16.623 1.00 91.38 113 SER A O 1
ATOM 905 N N . GLU A 1 114 ? 5.815 5.417 -17.516 1.00 94.94 114 GLU A N 1
ATOM 906 C CA . GLU A 1 114 ? 4.873 6.096 -16.630 1.00 94.94 114 GLU A CA 1
ATOM 907 C C . GLU A 1 114 ? 4.987 5.603 -15.178 1.00 94.94 114 GLU A C 1
ATOM 909 O O . GLU A 1 114 ? 5.576 4.553 -14.897 1.00 94.94 114 GLU A O 1
ATOM 914 N N . SER A 1 115 ? 4.422 6.378 -14.251 1.00 96.75 115 SER A N 1
ATOM 915 C CA . SER A 1 115 ? 4.474 6.121 -12.811 1.00 96.75 115 SER A CA 1
ATOM 916 C C . SER A 1 115 ? 3.133 5.635 -12.272 1.00 96.75 115 SER A C 1
ATOM 918 O O . SER A 1 115 ? 2.075 6.154 -12.632 1.00 96.75 115 SER A O 1
ATOM 920 N N . TYR A 1 116 ? 3.189 4.672 -11.354 1.00 97.38 116 TYR A N 1
ATOM 921 C CA . TYR A 1 116 ? 2.036 4.259 -10.563 1.00 97.38 116 TYR A CA 1
ATOM 922 C C . TYR A 1 116 ? 1.686 5.333 -9.528 1.00 97.38 116 TYR A C 1
ATOM 924 O O . TYR A 1 116 ? 2.588 5.854 -8.867 1.00 97.38 116 TYR A O 1
ATOM 932 N N . LEU A 1 117 ? 0.400 5.661 -9.377 1.00 97.69 117 LEU A N 1
ATOM 933 C CA . LEU A 1 117 ? -0.043 6.732 -8.486 1.00 97.69 117 LEU A CA 1
ATOM 934 C C . LEU A 1 117 ? -0.762 6.202 -7.235 1.00 97.69 117 LEU A C 1
ATOM 936 O O . LEU A 1 117 ? -1.536 5.245 -7.318 1.00 97.69 117 LEU A O 1
ATOM 940 N N . PRO A 1 118 ? -0.581 6.856 -6.071 1.00 97.31 118 PRO A N 1
ATOM 941 C CA . PRO A 1 118 ? -1.498 6.681 -4.952 1.00 97.31 118 PRO A CA 1
ATOM 942 C C . PRO A 1 118 ? -2.888 7.194 -5.349 1.00 97.31 118 PRO A C 1
ATOM 944 O O . PRO A 1 118 ? -3.005 8.263 -5.953 1.00 97.31 118 PRO A O 1
ATOM 947 N N . LEU A 1 119 ? -3.944 6.446 -5.016 1.00 98.19 119 LEU A N 1
ATOM 948 C CA . LEU 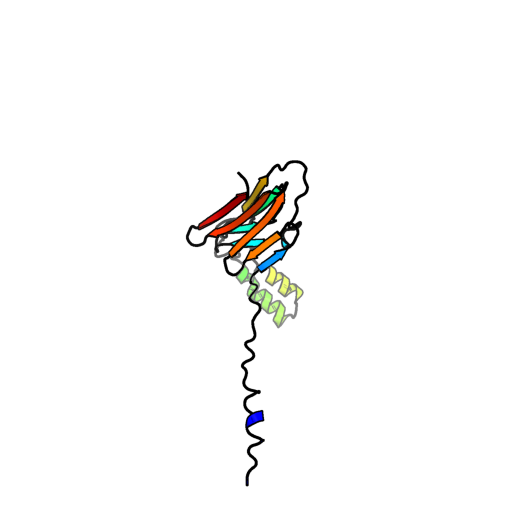A 1 119 ? -5.311 6.878 -5.327 1.00 98.19 119 LEU A CA 1
ATOM 949 C C . LEU A 1 119 ? -5.743 8.022 -4.403 1.00 98.19 119 LEU A C 1
ATOM 951 O O . LEU A 1 119 ? -6.387 8.970 -4.844 1.00 98.19 119 LEU A O 1
ATOM 955 N N . GLY A 1 120 ? -5.383 7.930 -3.125 1.00 98.12 120 GLY A N 1
ATOM 956 C CA . GLY A 1 120 ? -5.670 8.950 -2.125 1.00 98.12 120 GLY A CA 1
ATOM 957 C C . GLY A 1 120 ? -5.794 8.366 -0.726 1.00 98.12 120 GLY A C 1
ATOM 958 O O . GLY A 1 120 ? -5.572 7.176 -0.514 1.00 98.12 120 GLY A O 1
ATOM 959 N N . ASP A 1 121 ? -6.197 9.213 0.213 1.00 98.50 121 ASP A N 1
ATOM 960 C CA . ASP A 1 121 ? -6.303 8.871 1.626 1.00 98.50 121 ASP A CA 1
ATOM 961 C C . ASP A 1 121 ? -7.764 8.932 2.087 1.00 98.50 121 ASP A C 1
ATOM 963 O O . ASP A 1 121 ? -8.479 9.900 1.820 1.00 98.50 121 ASP A O 1
ATOM 967 N N . LEU A 1 122 ? -8.201 7.912 2.822 1.00 98.44 122 LEU A N 1
ATOM 968 C CA . LEU A 1 122 ? -9.434 7.927 3.598 1.00 98.44 122 LEU A CA 1
ATOM 969 C C . LEU A 1 122 ? -9.088 8.168 5.067 1.00 98.44 122 LEU A C 1
ATOM 971 O O . LEU A 1 122 ? -8.405 7.361 5.696 1.00 98.44 122 LEU A O 1
ATOM 975 N N . MET A 1 123 ? -9.607 9.265 5.614 1.00 98.38 123 MET A N 1
ATOM 976 C CA . MET A 1 123 ? -9.459 9.615 7.023 1.00 98.38 123 MET A CA 1
ATOM 977 C C . MET A 1 123 ? -10.763 9.349 7.773 1.00 98.38 123 MET A C 1
ATOM 979 O O . MET A 1 123 ? -11.818 9.861 7.392 1.00 98.38 123 MET A O 1
ATOM 983 N N . ILE A 1 124 ? -10.694 8.596 8.868 1.00 97.38 124 ILE A N 1
ATOM 984 C CA . ILE A 1 124 ? -11.814 8.418 9.798 1.00 97.38 124 ILE A CA 1
ATOM 985 C C . ILE A 1 124 ? -11.456 9.133 11.099 1.00 97.38 124 ILE A C 1
ATOM 987 O O . ILE A 1 124 ? -10.548 8.718 11.816 1.00 97.38 124 ILE A O 1
ATOM 991 N N . SER A 1 125 ? -12.191 10.203 11.407 1.00 96.25 125 SER A N 1
ATOM 992 C CA . SER A 1 125 ? -12.045 10.953 12.656 1.00 96.25 125 SER A CA 1
ATOM 993 C C . SER A 1 125 ? -13.126 10.543 13.652 1.00 96.25 125 SER A C 1
ATOM 995 O O . SER A 1 125 ? -14.323 10.646 13.375 1.00 96.25 125 SER A O 1
ATOM 997 N N . GLN A 1 126 ? -12.700 10.077 14.822 1.00 91.50 126 GLN A N 1
ATOM 998 C CA . GLN A 1 126 ? -13.550 9.668 15.931 1.00 91.50 126 GLN A CA 1
ATOM 999 C C . GLN A 1 126 ? -13.177 10.484 17.167 1.00 91.50 126 GLN A C 1
ATOM 1001 O O . GLN A 1 126 ? -12.043 10.458 17.648 1.00 91.50 126 GLN A O 1
ATOM 1006 N N . LYS A 1 127 ? -14.153 11.227 17.693 1.00 89.19 127 LYS A N 1
ATOM 1007 C CA . LYS A 1 127 ? -13.975 12.030 18.903 1.00 89.19 127 LYS A CA 1
ATOM 1008 C C . LYS A 1 127 ? -14.391 11.213 20.113 1.00 89.19 127 LYS A C 1
ATOM 1010 O O . LYS A 1 127 ? -15.579 11.045 20.372 1.00 89.19 127 LYS A O 1
ATOM 1015 N N . PHE A 1 128 ? -13.402 10.733 20.849 1.00 87.12 128 PHE A N 1
ATOM 1016 C CA . PHE A 1 128 ? -13.601 10.142 22.163 1.00 87.12 128 PHE A CA 1
ATOM 1017 C C . PHE A 1 128 ? -13.418 11.219 23.238 1.00 87.12 128 PHE A C 1
ATOM 1019 O O . PHE A 1 128 ? -12.647 12.162 23.043 1.00 87.12 128 PHE A O 1
ATOM 1026 N N . GLN A 1 129 ? -14.151 11.119 24.351 1.00 77.50 129 GLN A N 1
ATOM 1027 C CA . GLN A 1 129 ? -13.884 11.969 25.517 1.00 77.50 129 GLN A CA 1
ATOM 1028 C C . GLN A 1 129 ? -12.465 11.686 26.039 1.00 77.50 129 GLN A C 1
ATOM 1030 O O . GLN A 1 129 ? -11.865 10.687 25.658 1.00 77.50 129 GLN A O 1
ATOM 1035 N N . ALA A 1 130 ? -11.908 12.595 26.846 1.00 66.12 130 ALA A N 1
ATOM 1036 C CA . ALA A 1 130 ? -10.468 12.751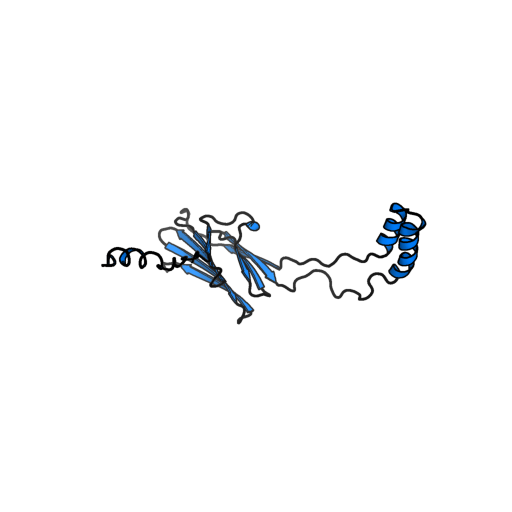 27.113 1.00 66.12 130 ALA A CA 1
ATOM 1037 C C . ALA A 1 130 ? -9.741 11.578 27.824 1.00 66.12 130 ALA A C 1
ATOM 1039 O O . ALA A 1 130 ? -8.662 11.773 28.379 1.00 66.12 130 ALA A O 1
ATOM 1040 N N . SER A 1 131 ? -10.307 10.375 27.828 1.00 78.94 131 SER A N 1
ATOM 1041 C CA . SER A 1 131 ? -9.685 9.168 28.355 1.00 78.94 131 SER A CA 1
ATOM 1042 C C . SER A 1 131 ? -8.736 8.540 27.336 1.00 78.94 131 SER A C 1
ATOM 1044 O O . SER A 1 131 ? -9.088 8.302 26.180 1.00 78.94 131 SER A O 1
ATOM 1046 N N . GLU A 1 132 ? -7.525 8.226 27.790 1.00 89.56 132 GLU A N 1
ATOM 1047 C CA . GLU A 1 132 ? -6.521 7.521 26.994 1.00 89.56 132 GLU A CA 1
ATOM 1048 C C . GLU A 1 132 ? -6.999 6.108 26.604 1.00 89.56 132 GLU A C 1
ATOM 1050 O O . GLU A 1 132 ? -7.569 5.390 27.437 1.00 89.56 132 GLU A O 1
ATOM 1055 N N . PRO A 1 133 ? -6.744 5.657 25.362 1.00 94.12 133 PRO A N 1
ATOM 1056 C CA . PRO A 1 133 ? -7.087 4.310 24.939 1.00 94.12 133 PRO A CA 1
ATOM 1057 C C . PRO A 1 133 ? -6.244 3.266 25.672 1.00 94.12 133 PRO A C 1
ATOM 1059 O O . PRO A 1 133 ? -5.024 3.366 25.802 1.00 94.12 133 PRO A O 1
ATOM 1062 N N . THR A 1 134 ? -6.902 2.192 26.088 1.00 96.25 134 THR A N 1
ATOM 1063 C CA . THR A 1 134 ? -6.283 1.028 26.730 1.00 96.25 134 THR A CA 1
ATOM 1064 C C . THR A 1 134 ? -6.467 -0.222 25.873 1.00 96.25 134 THR A C 1
ATOM 1066 O O . THR A 1 134 ? -7.213 -0.215 24.894 1.00 96.25 134 THR A O 1
ATOM 1069 N N . ALA A 1 135 ? -5.755 -1.302 26.215 1.00 96.69 135 ALA A N 1
ATOM 1070 C CA . ALA A 1 135 ? -5.867 -2.607 25.550 1.00 96.69 135 ALA A CA 1
ATOM 1071 C C . ALA A 1 135 ? -5.724 -2.564 24.011 1.00 96.69 135 ALA A C 1
ATOM 1073 O O . ALA A 1 135 ? -6.298 -3.390 23.304 1.00 96.69 135 ALA A O 1
ATOM 1074 N N . TYR A 1 136 ? -4.945 -1.609 23.491 1.00 98.38 136 TYR A N 1
ATOM 1075 C CA . TYR A 1 136 ? -4.760 -1.450 22.055 1.00 98.38 136 TYR A CA 1
ATOM 1076 C C . TYR A 1 136 ? -4.110 -2.689 21.427 1.00 98.38 136 TYR A C 1
ATOM 1078 O O . TYR A 1 136 ? -3.096 -3.209 21.911 1.00 98.38 136 TYR A O 1
ATOM 1086 N N . TYR A 1 137 ? -4.654 -3.112 20.291 1.00 98.62 137 TYR A N 1
ATOM 1087 C CA . TYR A 1 137 ? -4.127 -4.190 19.470 1.00 98.62 137 TYR A CA 1
ATOM 1088 C C . TYR A 1 137 ? -4.522 -3.980 18.010 1.00 98.62 137 TYR A C 1
ATOM 1090 O O . TYR A 1 137 ? -5.675 -3.660 17.723 1.00 98.62 137 TYR A O 1
ATOM 1098 N N . ARG A 1 138 ? -3.601 -4.242 17.083 1.00 98.62 138 ARG A N 1
ATOM 1099 C CA . ARG A 1 138 ? -3.926 -4.378 15.660 1.00 98.62 138 ARG A CA 1
ATOM 1100 C C . ARG A 1 138 ? -3.266 -5.604 15.051 1.00 98.62 138 ARG A C 1
ATOM 1102 O O . ARG A 1 138 ? -2.156 -5.955 15.458 1.00 98.62 138 ARG A O 1
ATOM 1109 N N . ASP A 1 139 ? -3.921 -6.216 14.077 1.00 98.62 139 ASP A N 1
ATOM 1110 C CA . ASP A 1 139 ? -3.380 -7.321 13.297 1.00 98.62 139 ASP A CA 1
ATOM 1111 C C . ASP A 1 139 ? -3.788 -7.292 11.819 1.00 98.62 139 ASP A C 1
ATOM 1113 O O . ASP A 1 139 ? -4.670 -6.544 11.386 1.00 98.62 139 ASP A O 1
ATOM 1117 N N . LEU A 1 140 ? -3.076 -8.104 11.044 1.00 98.56 140 LEU A N 1
ATOM 1118 C CA . LEU A 1 140 ? -3.483 -8.608 9.743 1.00 98.56 140 LEU A CA 1
ATOM 1119 C C . LEU A 1 140 ? -3.472 -10.128 9.841 1.00 98.56 140 LEU A C 1
ATOM 1121 O O . LEU A 1 140 ? -2.407 -10.721 10.033 1.00 98.56 140 LEU A O 1
ATOM 1125 N N . ASP A 1 141 ? -4.644 -10.742 9.714 1.00 97.62 141 ASP A N 1
ATOM 1126 C CA . ASP A 1 141 ? -4.754 -12.185 9.560 1.00 97.62 141 ASP A CA 1
ATOM 1127 C C . ASP A 1 141 ? -4.561 -12.555 8.091 1.00 97.62 141 ASP A C 1
ATOM 1129 O O . ASP A 1 141 ? -5.417 -12.286 7.250 1.00 97.62 141 ASP A O 1
ATOM 1133 N N . ILE A 1 142 ? -3.423 -13.172 7.781 1.00 95.94 142 ILE A N 1
ATOM 1134 C CA . ILE A 1 142 ? -3.062 -13.586 6.421 1.00 95.94 142 ILE A CA 1
ATOM 1135 C C . ILE A 1 142 ? -3.982 -14.709 5.931 1.00 95.94 142 ILE A C 1
ATOM 1137 O O . ILE A 1 142 ? -4.201 -14.837 4.729 1.00 95.94 142 ILE A O 1
ATOM 1141 N N . LYS A 1 143 ? -4.534 -15.520 6.841 1.00 95.12 143 LYS A N 1
ATOM 1142 C CA . LYS A 1 143 ? -5.409 -16.636 6.474 1.00 95.12 143 LYS A CA 1
ATOM 1143 C C . LYS A 1 143 ? -6.748 -16.141 5.938 1.00 95.12 143 LYS A C 1
ATOM 1145 O O . LYS A 1 143 ? -7.211 -16.639 4.917 1.00 95.12 143 LYS A O 1
ATOM 1150 N N . ASP A 1 144 ? -7.335 -15.169 6.629 1.00 94.94 144 ASP A N 1
ATOM 1151 C CA . ASP A 1 144 ? -8.679 -14.668 6.326 1.00 94.94 144 ASP A CA 1
ATOM 1152 C C . ASP A 1 144 ? -8.654 -13.338 5.544 1.00 94.94 144 ASP A C 1
ATOM 1154 O O . ASP A 1 144 ? -9.698 -12.859 5.107 1.00 94.94 144 ASP A O 1
ATOM 1158 N N . ALA A 1 145 ? -7.469 -12.748 5.343 1.00 96.88 145 ALA A N 1
ATOM 1159 C CA . ALA A 1 145 ? -7.246 -11.453 4.693 1.00 96.88 145 ALA A CA 1
ATOM 1160 C C . ALA A 1 145 ? -7.989 -10.279 5.365 1.00 96.88 145 ALA A C 1
ATOM 1162 O O . ALA A 1 145 ? -8.479 -9.366 4.696 1.00 96.88 145 ALA A O 1
ATOM 1163 N N . ILE A 1 146 ? -8.054 -10.292 6.701 1.00 98.31 146 ILE A N 1
ATOM 1164 C CA . ILE A 1 146 ? -8.734 -9.270 7.509 1.00 98.31 146 ILE A CA 1
ATOM 1165 C C . ILE A 1 146 ? -7.705 -8.484 8.313 1.00 98.31 146 ILE A C 1
ATOM 1167 O O . ILE A 1 146 ? -6.946 -9.066 9.091 1.00 98.31 146 ILE A O 1
ATOM 1171 N N . SER A 1 147 ? -7.722 -7.156 8.189 1.00 98.69 147 SER A N 1
ATOM 1172 C CA . SER A 1 147 ? -7.036 -6.288 9.147 1.00 98.69 147 SER A CA 1
ATOM 1173 C C . SER A 1 147 ? -7.987 -5.911 10.277 1.00 98.69 147 SER A C 1
ATOM 1175 O O . SER A 1 147 ? -9.085 -5.420 10.010 1.00 98.69 147 SER A O 1
ATOM 1177 N N . THR A 1 148 ? -7.578 -6.123 11.530 1.00 98.81 148 THR A N 1
ATOM 1178 C CA . THR A 1 148 ? -8.357 -5.726 12.711 1.00 98.81 148 THR A CA 1
ATOM 1179 C C . THR A 1 148 ? -7.590 -4.705 13.537 1.00 98.81 148 THR A C 1
ATOM 1181 O O . THR A 1 148 ? -6.405 -4.868 13.801 1.00 98.81 148 THR A O 1
ATOM 1184 N N . THR A 1 149 ? -8.269 -3.662 14.007 1.00 98.75 149 THR A N 1
ATOM 1185 C CA . THR A 1 149 ? -7.793 -2.778 15.081 1.00 98.75 149 THR A CA 1
ATOM 1186 C C . THR A 1 149 ? -8.814 -2.780 16.206 1.00 98.75 149 THR A C 1
ATOM 1188 O O . THR A 1 149 ? -10.007 -2.643 15.946 1.00 98.75 149 THR A O 1
ATOM 1191 N N . ARG A 1 150 ? -8.362 -2.912 17.451 1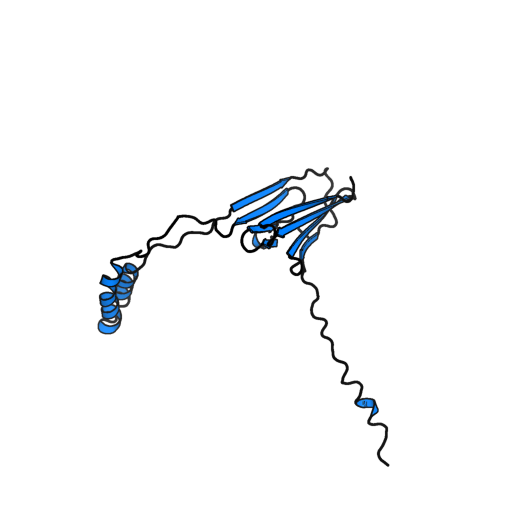.00 98.44 150 ARG A N 1
ATOM 1192 C CA . ARG A 1 150 ? -9.209 -2.833 18.644 1.00 98.44 150 ARG A CA 1
ATOM 1193 C C . ARG A 1 150 ? -8.544 -2.034 19.752 1.00 98.44 150 ARG A C 1
ATOM 1195 O O . ARG A 1 150 ? -7.322 -2.065 19.902 1.00 98.44 150 ARG A O 1
ATOM 1202 N N . PHE A 1 151 ? -9.355 -1.322 20.517 1.00 97.75 151 PHE A N 1
ATOM 1203 C CA . PHE A 1 151 ? -8.933 -0.537 21.673 1.00 97.75 151 PHE A CA 1
ATOM 1204 C C . PHE A 1 151 ? -10.127 -0.273 22.588 1.00 97.75 151 PHE A C 1
ATOM 1206 O O . PHE A 1 151 ? -11.275 -0.328 22.151 1.00 97.75 151 PHE A O 1
ATOM 1213 N N . THR A 1 152 ? -9.857 0.054 23.847 1.00 96.88 152 THR A N 1
ATOM 1214 C CA . THR A 1 152 ? -10.887 0.302 24.859 1.00 96.88 152 THR A CA 1
ATOM 1215 C C . THR A 1 152 ? -10.796 1.724 25.381 1.00 96.88 152 THR A C 1
ATOM 1217 O O . THR A 1 152 ? -9.732 2.150 25.829 1.00 96.88 152 THR A O 1
ATOM 1220 N N . ILE A 1 153 ? -11.923 2.435 25.376 1.00 95.50 153 ILE A N 1
ATOM 1221 C CA . ILE A 1 153 ? -12.068 3.774 25.962 1.00 95.50 153 ILE A CA 1
ATOM 1222 C C . ILE A 1 153 ? -13.284 3.750 26.886 1.00 95.50 153 ILE A C 1
ATOM 1224 O O . ILE A 1 153 ? -14.336 3.245 26.501 1.00 95.50 153 ILE A O 1
ATOM 1228 N N . ASP A 1 154 ? -13.123 4.222 28.125 1.00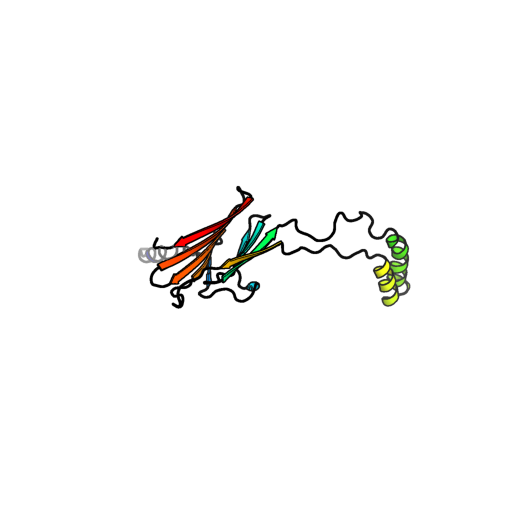 93.56 154 ASP A N 1
ATOM 1229 C CA . ASP A 1 154 ? -14.186 4.269 29.146 1.00 93.56 154 ASP A CA 1
ATOM 1230 C C . ASP A 1 154 ? -14.930 2.929 29.336 1.00 93.56 154 ASP A C 1
ATOM 1232 O O . ASP A 1 154 ? -16.152 2.840 29.499 1.00 93.56 154 ASP A O 1
ATOM 1236 N N . GLY A 1 155 ? -14.168 1.831 29.281 1.00 93.56 155 GLY A N 1
ATOM 1237 C CA . GLY A 1 155 ? -14.688 0.469 29.407 1.00 93.56 155 GLY A CA 1
ATOM 1238 C C . GLY A 1 155 ? -15.546 0.002 28.227 1.00 93.56 155 GLY A C 1
ATOM 1239 O O . GLY A 1 155 ? -16.270 -0.982 28.373 1.00 93.56 155 GLY A O 1
ATOM 1240 N N . THR A 1 156 ? -15.512 0.700 27.093 1.00 95.50 156 THR A N 1
ATOM 1241 C CA . THR A 1 156 ? -16.125 0.293 25.824 1.00 95.50 156 THR A CA 1
ATOM 1242 C C . THR A 1 156 ? -15.021 -0.120 24.857 1.00 95.50 156 THR A C 1
ATOM 1244 O O . THR A 1 156 ? -14.185 0.696 24.475 1.00 95.50 156 THR A O 1
ATOM 1247 N N . GLU A 1 157 ? -15.000 -1.393 24.467 1.00 97.44 157 GLU A N 1
ATOM 1248 C CA . GLU A 1 157 ? -14.164 -1.880 23.366 1.00 97.44 157 GLU A CA 1
ATOM 1249 C C . GLU A 1 157 ? -14.735 -1.402 22.026 1.00 97.44 157 GLU A C 1
ATOM 1251 O O . GLU A 1 157 ? -15.921 -1.601 21.744 1.00 97.44 157 GLU A O 1
ATOM 1256 N N . PHE A 1 158 ? -13.876 -0.803 21.210 1.00 97.62 158 PHE A N 1
ATOM 1257 C CA . PHE A 1 158 ? -14.110 -0.461 19.816 1.00 97.62 158 PHE A CA 1
ATOM 1258 C C . PHE A 1 158 ? -13.296 -1.404 18.941 1.00 97.62 158 PHE A C 1
ATOM 1260 O O . PHE A 1 158 ? -12.120 -1.641 19.211 1.00 97.62 158 PHE A O 1
ATOM 1267 N N . THR A 1 159 ? -13.911 -1.918 17.880 1.00 98.56 159 THR A N 1
ATOM 1268 C CA . THR A 1 159 ? -13.252 -2.783 16.898 1.00 98.56 159 THR A CA 1
ATO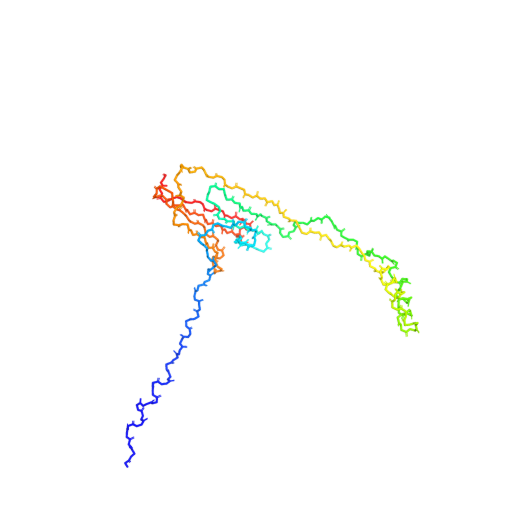M 1269 C C . THR A 1 159 ? -13.501 -2.257 15.492 1.00 98.56 159 THR A C 1
ATOM 1271 O O . THR A 1 159 ? -14.615 -1.857 15.147 1.00 98.56 159 THR A O 1
ATOM 1274 N N . ARG A 1 160 ? -12.449 -2.265 14.675 1.00 98.50 160 ARG A N 1
ATOM 1275 C CA . ARG A 1 160 ? -12.475 -1.931 13.254 1.00 98.50 160 ARG A CA 1
ATOM 1276 C C . ARG A 1 160 ? -11.914 -3.097 12.466 1.00 98.50 160 ARG A C 1
ATOM 1278 O O . ARG A 1 160 ? -10.796 -3.519 12.746 1.00 98.50 160 ARG A O 1
ATOM 1285 N N . GLN A 1 161 ? -12.673 -3.599 11.503 1.00 98.75 161 GLN A N 1
ATOM 1286 C CA . GLN A 1 161 ? -12.241 -4.662 10.599 1.00 98.75 161 GLN A CA 1
ATOM 1287 C C . GLN A 1 161 ? -12.314 -4.181 9.160 1.00 98.75 161 GLN A C 1
ATOM 1289 O O . GLN A 1 161 ? -13.313 -3.581 8.761 1.00 98.75 161 GLN 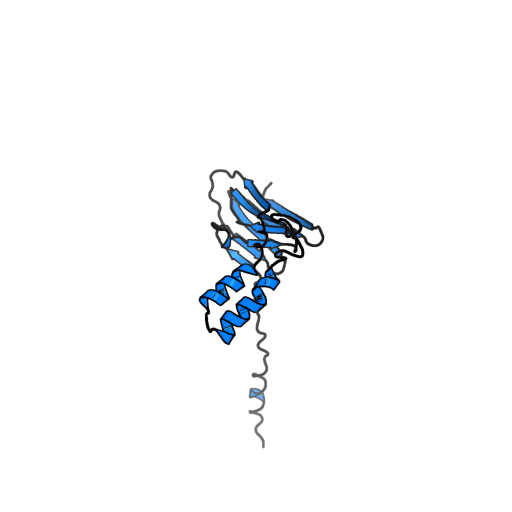A O 1
ATOM 1294 N N . ILE A 1 162 ? -11.256 -4.433 8.397 1.00 98.81 162 ILE A N 1
ATOM 1295 C CA . ILE A 1 162 ? -11.115 -3.948 7.026 1.00 98.81 162 ILE A CA 1
ATOM 1296 C C . ILE A 1 162 ? -10.716 -5.109 6.123 1.00 98.81 162 ILE A C 1
ATOM 1298 O O . ILE A 1 162 ? -9.794 -5.864 6.444 1.00 98.81 162 ILE A O 1
ATOM 1302 N N . ILE A 1 163 ? -11.411 -5.222 4.991 1.00 98.69 163 ILE A N 1
ATOM 1303 C CA . ILE A 1 163 ? -11.112 -6.170 3.914 1.00 98.69 163 ILE A CA 1
ATOM 1304 C C . ILE A 1 163 ? -11.141 -5.462 2.562 1.00 98.69 163 ILE A C 1
ATOM 1306 O O . ILE A 1 163 ? -11.834 -4.458 2.391 1.00 98.69 163 ILE A O 1
ATOM 1310 N N . SER A 1 164 ? -10.457 -6.042 1.581 1.00 98.62 164 SER A N 1
ATOM 1311 C CA . SER A 1 164 ? -10.698 -5.772 0.163 1.00 98.62 164 SER A CA 1
ATOM 1312 C C . SER A 1 164 ? -11.305 -7.037 -0.448 1.00 98.62 164 SER A C 1
ATOM 1314 O O . SER A 1 164 ? -10.624 -8.056 -0.558 1.00 98.62 164 SER A O 1
ATOM 1316 N N . SER A 1 165 ? -12.601 -7.014 -0.775 1.00 98.38 165 SER A N 1
ATOM 1317 C CA . SER A 1 165 ? -13.327 -8.189 -1.274 1.00 98.38 165 SER A CA 1
ATOM 1318 C C . SER A 1 165 ? -13.030 -8.418 -2.755 1.00 98.38 165 SER A C 1
ATOM 1320 O O . SER A 1 165 ? -13.297 -7.553 -3.592 1.00 98.38 165 SER A O 1
ATOM 1322 N N . ALA A 1 166 ? -12.487 -9.589 -3.090 1.00 97.94 166 ALA A N 1
ATOM 1323 C CA . ALA A 1 166 ? -12.317 -10.038 -4.471 1.00 97.94 166 ALA A CA 1
ATOM 1324 C C . ALA A 1 166 ? -13.640 -10.334 -5.196 1.00 97.94 166 ALA A C 1
ATOM 1326 O O . ALA A 1 166 ? -13.800 -9.823 -6.305 1.00 97.94 166 ALA A O 1
ATOM 1327 N N . PRO A 1 167 ? -14.602 -11.089 -4.628 1.00 98.12 167 PRO A N 1
ATOM 1328 C CA . PRO A 1 167 ? -15.870 -11.330 -5.316 1.00 98.12 167 PRO A CA 1
ATOM 1329 C C . PRO A 1 167 ? -16.707 -10.055 -5.490 1.00 98.12 167 PRO A C 1
ATOM 1331 O O . PRO A 1 167 ? -17.290 -9.863 -6.553 1.00 98.12 167 PRO A O 1
ATOM 1334 N N . ASP A 1 168 ? -16.717 -9.160 -4.496 1.00 98.50 168 ASP A N 1
ATOM 1335 C CA . ASP A 1 168 ? -17.596 -7.977 -4.505 1.00 98.50 168 ASP A CA 1
ATOM 1336 C C . ASP A 1 168 ? -16.920 -6.709 -5.050 1.00 98.50 168 ASP A C 1
ATOM 1338 O O . ASP A 1 168 ? -17.567 -5.678 -5.213 1.00 98.50 168 ASP A O 1
ATOM 1342 N N . GLN A 1 169 ? -15.613 -6.763 -5.326 1.00 98.19 169 GLN A N 1
ATOM 1343 C CA . GLN A 1 169 ? -14.837 -5.657 -5.901 1.00 98.19 169 GLN A CA 1
ATOM 1344 C C . GLN A 1 169 ? -14.908 -4.342 -5.100 1.00 98.19 169 GLN A C 1
ATOM 1346 O O . GLN A 1 169 ? -14.884 -3.252 -5.678 1.00 98.19 169 GLN A O 1
ATOM 1351 N N . VAL A 1 170 ? -14.936 -4.436 -3.767 1.00 98.50 170 VAL A N 1
ATOM 1352 C CA . VAL A 1 170 ? -15.081 -3.292 -2.852 1.00 98.50 170 VAL A CA 1
ATOM 1353 C C . VAL A 1 170 ? -14.192 -3.434 -1.613 1.00 98.50 170 VAL A C 1
ATOM 1355 O O . VAL A 1 170 ? -13.950 -4.542 -1.133 1.00 98.50 170 VAL A O 1
ATOM 1358 N N . ILE A 1 171 ? -13.716 -2.304 -1.081 1.00 98.69 171 ILE A N 1
ATOM 1359 C CA . ILE A 1 171 ? -13.094 -2.234 0.249 1.00 98.69 171 ILE A CA 1
ATOM 1360 C C . ILE A 1 171 ? -14.199 -1.991 1.277 1.00 98.69 171 ILE A C 1
ATOM 1362 O O . ILE A 1 171 ? -14.962 -1.033 1.154 1.00 98.69 171 ILE A O 1
ATOM 1366 N N . VAL A 1 172 ? -14.280 -2.846 2.295 1.00 98.62 172 VAL A N 1
ATOM 1367 C CA . VAL A 1 172 ? -15.311 -2.774 3.339 1.00 98.62 172 VAL A CA 1
ATOM 1368 C C . VAL A 1 172 ? -14.662 -2.452 4.672 1.00 98.62 172 VAL A C 1
ATOM 1370 O O . VAL A 1 172 ? -13.660 -3.060 5.042 1.00 98.62 172 VAL A O 1
ATOM 1373 N N . ILE A 1 173 ? -15.273 -1.523 5.405 1.00 98.56 173 ILE A N 1
ATOM 1374 C CA . ILE A 1 173 ? -14.871 -1.133 6.754 1.00 98.56 173 ILE A CA 1
ATOM 1375 C C . ILE A 1 173 ? -16.042 -1.419 7.686 1.00 98.56 173 ILE A C 1
ATOM 1377 O O . ILE A 1 173 ? -17.115 -0.830 7.555 1.00 98.56 173 ILE A O 1
ATOM 1381 N N . ARG A 1 174 ? -15.836 -2.317 8.645 1.00 98.50 174 ARG A N 1
ATOM 1382 C CA . ARG A 1 174 ? -16.792 -2.613 9.710 1.00 98.50 174 ARG A CA 1
ATOM 1383 C C . ARG A 1 174 ? -16.315 -1.968 11.002 1.00 98.50 174 ARG A C 1
ATOM 1385 O O . ARG A 1 174 ? -15.245 -2.310 11.496 1.00 98.50 174 ARG A O 1
ATOM 1392 N N . LEU A 1 175 ? -17.127 -1.074 11.559 1.00 97.94 175 LEU A N 1
ATOM 1393 C CA . LEU A 1 175 ? -16.888 -0.413 12.842 1.00 97.94 175 LEU A CA 1
ATOM 1394 C C . LEU A 1 175 ? -17.903 -0.932 13.864 1.00 97.94 175 LEU A C 1
ATOM 1396 O O . LEU A 1 175 ? -19.098 -0.977 13.575 1.00 97.94 175 LEU A O 1
ATOM 1400 N N . THR A 1 176 ? -17.447 -1.321 15.050 1.00 98.19 176 THR A N 1
ATOM 1401 C CA . THR A 1 176 ? -18.319 -1.803 16.131 1.00 98.19 176 THR A CA 1
ATOM 1402 C C . THR A 1 176 ? -17.875 -1.257 17.481 1.00 98.19 176 THR A C 1
ATOM 1404 O O . THR A 1 176 ? -16.675 -1.132 17.727 1.00 98.19 176 THR A O 1
ATOM 1407 N N . ALA A 1 177 ? -18.833 -1.012 18.372 1.00 97.12 177 ALA A N 1
ATOM 1408 C CA . ALA A 1 177 ? -18.608 -0.738 19.786 1.00 97.12 177 ALA A CA 1
ATOM 1409 C C . ALA A 1 177 ? -19.305 -1.817 20.627 1.00 97.12 177 ALA A C 1
ATOM 1411 O O . ALA A 1 177 ? -20.364 -2.319 20.255 1.00 97.12 177 ALA A O 1
ATOM 1412 N N . SER A 1 178 ? -18.707 -2.184 21.756 1.00 97.94 178 SER A N 1
ATOM 1413 C CA . SER A 1 178 ? -19.274 -3.167 22.697 1.00 97.94 178 SER A CA 1
ATOM 1414 C C . SER A 1 178 ? -20.464 -2.636 23.507 1.00 97.94 178 SER A C 1
ATOM 1416 O O . SER A 1 178 ? -21.154 -3.420 24.157 1.00 97.94 178 SER A O 1
ATOM 1418 N N . LYS A 1 179 ? -20.718 -1.322 23.466 1.00 93.88 179 LYS A N 1
ATOM 1419 C CA . LYS A 1 179 ? -21.876 -0.659 24.077 1.00 93.88 179 LYS A CA 1
ATOM 1420 C C . LYS A 1 179 ? -22.596 0.212 23.031 1.00 93.88 179 LYS A C 1
ATOM 1422 O O . LYS A 1 179 ? -21.908 0.695 22.129 1.00 93.88 179 LYS A O 1
ATOM 1427 N N . PRO A 1 180 ? -23.931 0.379 23.135 1.00 86.56 180 PRO A N 1
ATOM 1428 C CA . PRO A 1 180 ? -24.719 1.258 22.265 1.00 86.56 180 PRO A CA 1
ATOM 1429 C C . PRO A 1 180 ? -24.336 2.737 22.363 1.00 86.56 180 PRO A C 1
ATOM 1431 O O . PRO A 1 180 ? -23.897 3.159 23.459 1.00 86.56 180 PRO A O 1
#

pLDDT: mean 90.47, std 15.24, range [41.31, 98.81]

Secondary structure (DSSP, 8-state):
---TTSSTTSSTT------------EEEESS--SSGGGSEEEE-SSEEEEE---SSEEEEEEEETT-BSS-PPPS-S-TTTHHHHHHHHHHHHTS--HHHHHHHHHTT--PPPP-B---EEEEEE----SPPPEEEEEEEETTTTEEEEEEEETTEEEEEEEEEETTTTEEEEEEEES--